Protein AF-A0A835WVR3-F1 (afdb_monomer_lite)

Radius of gyration: 12.42 Å; chains: 1; bounding box: 37×24×24 Å

Structure (mmCIF, N/CA/C/O backbone):
data_AF-A0A835WVR3-F1
#
_entry.id   AF-A0A835WVR3-F1
#
loop_
_atom_site.group_PDB
_atom_site.id
_atom_site.type_symbol
_atom_site.label_atom_id
_atom_site.label_alt_id
_atom_site.label_comp_id
_atom_site.label_asym_id
_atom_site.label_entity_id
_atom_site.label_seq_id
_atom_site.pdbx_PDB_ins_code
_atom_site.Cartn_x
_atom_site.Cartn_y
_atom_site.Cartn_z
_atom_site.occupancy
_atom_site.B_iso_or_equiv
_atom_site.auth_seq_id
_atom_site.auth_comp_id
_atom_site.auth_asym_id
_atom_site.auth_atom_id
_atom_site.pdbx_PDB_model_num
ATOM 1 N N . MET A 1 1 ? -12.322 8.823 -1.650 1.00 78.88 1 MET A N 1
ATOM 2 C CA . MET A 1 1 ? -11.662 7.537 -1.988 1.00 78.88 1 MET A CA 1
ATOM 3 C C . MET A 1 1 ? -10.154 7.758 -1.908 1.00 78.88 1 MET A C 1
ATOM 5 O O . MET A 1 1 ? -9.729 8.798 -2.380 1.00 78.88 1 MET A O 1
ATOM 9 N N . CYS A 1 2 ? -9.348 6.888 -1.288 1.00 89.50 2 CYS A N 1
ATOM 10 C CA . CYS A 1 2 ? -7.878 7.038 -1.292 1.00 89.50 2 CYS A CA 1
ATOM 11 C C . CYS A 1 2 ? -7.278 6.261 -2.470 1.00 89.50 2 CYS A C 1
ATOM 13 O O . CYS A 1 2 ? -7.771 5.178 -2.783 1.00 89.50 2 CYS A O 1
ATOM 15 N N . TYR A 1 3 ? -6.225 6.782 -3.098 1.00 92.81 3 TYR A N 1
ATOM 16 C CA . TYR A 1 3 ? -5.500 6.086 -4.161 1.00 92.81 3 TYR A CA 1
ATOM 17 C C . TYR A 1 3 ? -3.990 6.129 -3.940 1.00 92.81 3 TYR A C 1
ATOM 19 O O . TYR A 1 3 ? -3.454 7.006 -3.258 1.00 92.81 3 TYR A O 1
ATOM 27 N N . VAL A 1 4 ? -3.310 5.166 -4.556 1.00 94.75 4 VAL A N 1
ATOM 28 C CA . VAL A 1 4 ? -1.856 5.121 -4.669 1.00 94.75 4 VAL A CA 1
ATOM 29 C C . VAL A 1 4 ? -1.481 4.654 -6.070 1.00 94.75 4 VAL A C 1
ATOM 31 O O . VAL A 1 4 ? -2.121 3.757 -6.615 1.00 94.75 4 VAL A O 1
ATOM 34 N N . VAL A 1 5 ? -0.440 5.255 -6.638 1.00 95.25 5 VAL A N 1
ATOM 35 C CA . VAL A 1 5 ? 0.203 4.805 -7.873 1.00 95.25 5 VAL A CA 1
ATOM 36 C C . VAL A 1 5 ? 1.542 4.179 -7.503 1.00 95.25 5 VAL A C 1
ATOM 38 O O . VAL A 1 5 ? 2.325 4.746 -6.729 1.00 95.25 5 VAL A O 1
ATOM 41 N N . ILE A 1 6 ? 1.787 2.988 -8.039 1.00 96.44 6 ILE A N 1
ATOM 42 C CA . ILE A 1 6 ? 3.015 2.222 -7.841 1.00 96.44 6 ILE A CA 1
ATOM 43 C C . ILE A 1 6 ? 3.613 1.848 -9.190 1.00 96.44 6 ILE A C 1
ATOM 45 O O . ILE A 1 6 ? 2.887 1.646 -10.163 1.00 96.44 6 ILE A O 1
ATOM 49 N N . GLU A 1 7 ? 4.928 1.690 -9.217 1.00 96.50 7 GLU A N 1
ATOM 50 C CA . GLU A 1 7 ? 5.654 1.182 -10.377 1.00 96.50 7 GLU A CA 1
ATOM 51 C C . GLU A 1 7 ? 6.482 -0.054 -10.002 1.00 96.50 7 GLU A C 1
ATOM 53 O O . GLU A 1 7 ? 6.855 -0.206 -8.829 1.00 96.50 7 GLU A O 1
ATOM 58 N N . PRO A 1 8 ? 6.790 -0.938 -10.974 1.00 94.88 8 PRO A N 1
ATOM 59 C CA . PRO A 1 8 ? 7.700 -2.058 -10.763 1.00 94.88 8 PRO A CA 1
ATOM 60 C C . PRO A 1 8 ? 9.076 -1.600 -10.266 1.00 94.88 8 PRO A C 1
ATOM 62 O O . PRO A 1 8 ? 9.489 -0.469 -10.510 1.00 94.88 8 PRO A O 1
ATOM 65 N N . THR A 1 9 ? 9.829 -2.528 -9.664 1.00 93.44 9 THR A N 1
ATOM 66 C CA . THR A 1 9 ? 11.135 -2.315 -9.001 1.00 93.44 9 THR A CA 1
ATOM 67 C C . THR A 1 9 ? 11.034 -1.616 -7.642 1.00 93.44 9 THR A C 1
ATOM 69 O O . THR A 1 9 ? 10.004 -1.054 -7.297 1.00 93.44 9 THR A O 1
ATOM 72 N N . GLY A 1 10 ? 12.104 -1.667 -6.842 1.00 93.44 10 GLY A N 1
ATOM 73 C CA . GLY A 1 10 ? 12.151 -1.029 -5.524 1.00 93.44 10 GLY A CA 1
ATOM 74 C C . GLY A 1 10 ? 12.116 -2.029 -4.370 1.00 93.44 10 GLY A C 1
ATOM 75 O O . GLY A 1 10 ? 12.996 -2.886 -4.265 1.00 93.44 10 GLY A O 1
ATOM 76 N N . SER A 1 11 ? 11.131 -1.886 -3.487 1.00 95.44 11 SER A N 1
ATOM 77 C CA . SER A 1 11 ? 11.040 -2.595 -2.206 1.00 95.44 11 SER A CA 1
ATOM 78 C C . SER A 1 11 ? 10.127 -3.821 -2.273 1.00 95.44 11 SER A C 1
ATOM 80 O O . SER A 1 11 ? 9.311 -3.961 -3.184 1.00 95.44 11 SER A O 1
ATOM 82 N N . GLU A 1 12 ? 10.262 -4.710 -1.287 1.00 96.31 12 GLU A N 1
ATOM 83 C CA . GLU A 1 12 ? 9.385 -5.872 -1.121 1.00 96.31 12 GLU A CA 1
ATOM 84 C C . GLU A 1 12 ? 7.943 -5.449 -0.796 1.00 96.31 12 GLU A C 1
ATOM 86 O O . GLU A 1 12 ? 7.708 -4.410 -0.171 1.00 96.31 12 GLU A O 1
ATOM 91 N N . MET A 1 13 ? 6.968 -6.283 -1.175 1.00 95.12 13 MET A N 1
ATOM 92 C CA . MET A 1 13 ? 5.532 -5.978 -1.058 1.00 95.12 13 MET A CA 1
ATOM 93 C C . MET A 1 13 ? 5.116 -5.577 0.361 1.00 95.12 13 MET A C 1
ATOM 95 O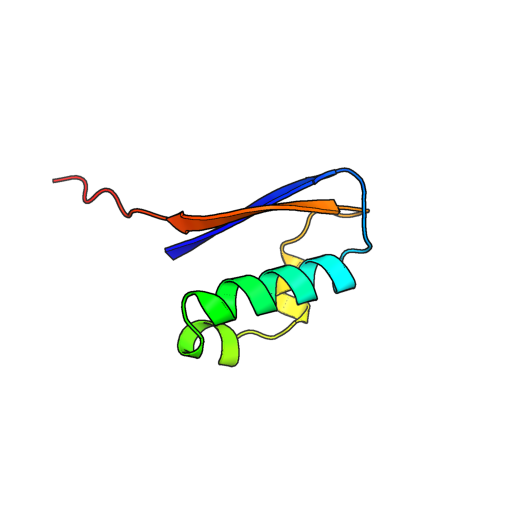 O . MET A 1 13 ? 4.348 -4.636 0.535 1.00 95.12 13 MET A O 1
ATOM 99 N N . THR A 1 14 ? 5.658 -6.238 1.386 1.00 95.50 14 THR A N 1
ATOM 100 C CA . THR A 1 14 ? 5.355 -5.927 2.791 1.00 95.50 14 THR A CA 1
ATOM 101 C C . THR A 1 14 ? 5.799 -4.518 3.184 1.00 95.50 14 THR A C 1
ATOM 103 O O . THR A 1 14 ? 5.105 -3.834 3.936 1.00 95.50 14 THR A O 1
ATOM 106 N N . ASP A 1 15 ? 6.937 -4.050 2.673 1.00 96.75 15 ASP A N 1
ATOM 107 C CA . ASP A 1 15 ? 7.446 -2.712 2.981 1.00 96.75 15 ASP A CA 1
ATOM 108 C C . ASP A 1 15 ? 6.676 -1.636 2.214 1.00 96.75 15 ASP A C 1
ATOM 110 O O . ASP A 1 15 ? 6.332 -0.590 2.771 1.00 96.75 15 ASP A O 1
ATOM 114 N N . VAL A 1 16 ? 6.319 -1.925 0.960 1.00 97.56 16 VAL A N 1
ATOM 115 C CA . VAL A 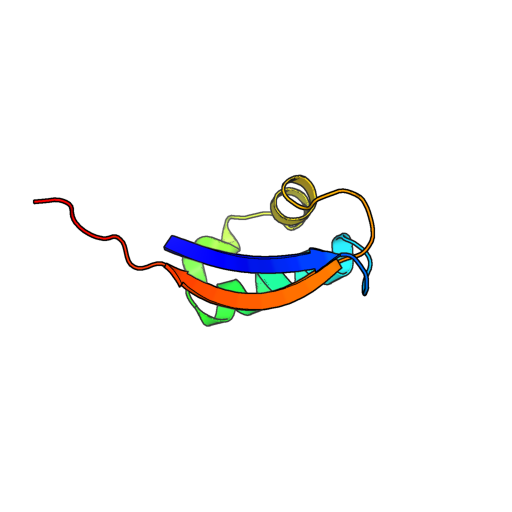1 16 ? 5.433 -1.070 0.160 1.00 97.56 16 VAL A CA 1
ATOM 116 C C . VAL A 1 16 ? 4.060 -0.956 0.820 1.00 97.56 16 VAL A C 1
ATOM 118 O O . VAL A 1 16 ? 3.561 0.154 0.989 1.00 97.56 16 VAL A O 1
ATOM 121 N N . ALA A 1 17 ? 3.482 -2.065 1.284 1.00 97.12 17 ALA A N 1
ATOM 122 C CA . ALA A 1 17 ? 2.206 -2.087 1.992 1.00 97.12 17 ALA A CA 1
ATOM 123 C C . ALA A 1 17 ? 2.237 -1.229 3.266 1.00 97.12 17 ALA A C 1
ATOM 125 O O . ALA A 1 17 ? 1.318 -0.445 3.503 1.00 97.12 17 ALA A O 1
ATOM 126 N N . LYS A 1 18 ? 3.318 -1.301 4.060 1.00 96.62 18 LYS A N 1
ATOM 127 C CA . LYS A 1 18 ? 3.487 -0.444 5.248 1.00 96.62 18 LYS A CA 1
ATOM 128 C C . LYS A 1 18 ? 3.528 1.032 4.858 1.00 96.62 18 LYS A C 1
ATOM 130 O O . LYS A 1 18 ? 2.862 1.846 5.490 1.00 96.62 18 LYS A O 1
ATOM 135 N N . LYS A 1 19 ? 4.261 1.371 3.791 1.00 96.56 19 LYS A N 1
ATOM 136 C CA . LYS A 1 19 ? 4.350 2.744 3.275 1.00 96.56 19 LYS A CA 1
ATOM 137 C C . LYS A 1 19 ? 2.992 3.267 2.796 1.00 96.56 19 LYS A C 1
ATOM 139 O O . LYS A 1 19 ? 2.655 4.411 3.088 1.00 96.56 19 LYS A O 1
ATOM 144 N N . ILE A 1 20 ? 2.209 2.441 2.098 1.00 95.75 20 ILE A N 1
ATOM 145 C CA . ILE A 1 20 ? 0.846 2.780 1.658 1.00 95.75 20 ILE A CA 1
ATOM 146 C C . ILE A 1 20 ? -0.054 3.021 2.867 1.00 95.75 20 ILE A C 1
ATOM 148 O O . ILE A 1 20 ? -0.722 4.050 2.929 1.00 95.75 20 ILE A O 1
ATOM 152 N N . LYS A 1 21 ? -0.022 2.116 3.852 1.00 95.44 21 LYS A N 1
ATOM 153 C CA . LYS A 1 21 ? -0.808 2.245 5.080 1.00 95.44 21 LYS A CA 1
ATOM 154 C C . LYS A 1 21 ? -0.507 3.561 5.803 1.00 95.44 21 LYS A C 1
ATOM 156 O O . LYS A 1 21 ? -1.441 4.271 6.162 1.00 95.44 21 LYS A O 1
ATOM 161 N N . SER A 1 22 ? 0.769 3.925 5.953 1.00 94.94 22 SER A N 1
ATOM 162 C CA . SER A 1 22 ? 1.162 5.208 6.553 1.00 94.94 22 SER A CA 1
ATOM 163 C C . SER A 1 22 ? 0.645 6.407 5.756 1.00 94.94 22 SER A C 1
ATOM 165 O O . SER A 1 22 ? 0.021 7.291 6.331 1.00 94.94 22 SER A O 1
ATOM 167 N N . LYS A 1 23 ? 0.818 6.408 4.428 1.00 94.06 23 LYS A N 1
ATOM 168 C CA . LYS A 1 23 ? 0.321 7.483 3.552 1.00 94.06 23 LYS A CA 1
ATOM 169 C C . LYS A 1 23 ? -1.195 7.639 3.609 1.00 94.06 23 LYS A C 1
ATOM 171 O O . LYS A 1 23 ? -1.708 8.749 3.577 1.00 94.06 23 LYS A O 1
ATOM 176 N N . PHE A 1 24 ? -1.935 6.538 3.688 1.00 93.94 24 PHE A N 1
ATOM 177 C CA . PHE A 1 24 ? -3.389 6.612 3.807 1.00 93.94 24 PHE A CA 1
ATOM 178 C C . PHE A 1 24 ? -3.812 7.090 5.195 1.00 93.94 24 PHE A C 1
ATOM 180 O O . PHE A 1 24 ? -4.816 7.787 5.297 1.00 93.94 24 PHE A O 1
ATOM 187 N N . ALA A 1 25 ? -3.055 6.764 6.247 1.00 93.12 25 ALA A N 1
ATOM 188 C CA . ALA A 1 25 ? -3.338 7.249 7.595 1.00 93.12 25 ALA A CA 1
ATOM 189 C C . ALA A 1 25 ? -3.152 8.772 7.709 1.00 93.12 25 ALA A C 1
ATOM 191 O O . ALA A 1 25 ? -3.906 9.412 8.436 1.00 93.12 25 ALA A O 1
ATOM 192 N N . GLU A 1 26 ? -2.216 9.355 6.949 1.00 91.75 26 GLU A N 1
ATOM 193 C CA . GLU A 1 26 ? -2.056 10.814 6.812 1.00 91.75 26 GLU A CA 1
ATOM 194 C C . GLU A 1 26 ? -3.281 11.484 6.161 1.00 91.75 26 GLU A C 1
ATOM 196 O O . GLU A 1 26 ? -3.557 12.651 6.427 1.00 91.75 26 GLU A O 1
ATOM 201 N N . ILE A 1 27 ? -4.025 10.753 5.321 1.00 89.19 27 ILE A N 1
ATOM 202 C CA . ILE A 1 27 ? -5.215 11.250 4.613 1.00 89.19 27 ILE A CA 1
ATOM 203 C C . ILE A 1 27 ? -6.485 11.044 5.449 1.00 89.19 27 ILE A C 1
ATOM 205 O O . ILE A 1 27 ? -7.284 11.964 5.612 1.00 89.19 27 ILE A O 1
ATOM 209 N N . ASN A 1 28 ? -6.707 9.821 5.939 1.00 87.69 28 ASN A N 1
ATOM 210 C CA . ASN A 1 28 ? -7.859 9.460 6.759 1.00 87.69 28 ASN A CA 1
ATOM 211 C C . ASN A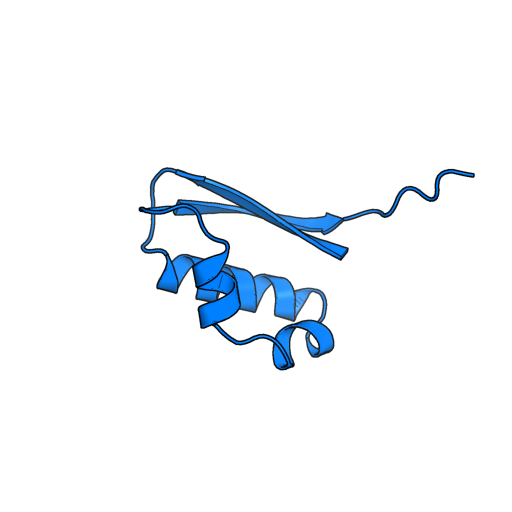 1 28 ? -7.521 8.271 7.670 1.00 87.69 28 ASN A C 1
ATOM 213 O O . ASN A 1 28 ? -7.582 7.105 7.274 1.00 87.69 28 ASN A O 1
ATOM 217 N N . GLU A 1 29 ? -7.189 8.583 8.918 1.00 88.31 29 GLU A N 1
ATOM 218 C CA . GLU A 1 29 ? -6.772 7.600 9.915 1.00 88.31 29 GLU A CA 1
ATOM 219 C C . GLU A 1 29 ? -7.879 6.585 10.267 1.00 88.31 29 GLU A C 1
ATOM 221 O O . GLU A 1 29 ? -7.592 5.404 10.476 1.00 88.31 29 GLU A O 1
ATOM 226 N N . GLU A 1 30 ? -9.145 7.014 10.312 1.00 87.06 30 GLU A N 1
ATOM 227 C CA . GLU A 1 30 ? -10.266 6.158 10.724 1.00 87.06 30 GLU A CA 1
ATOM 228 C C . GLU A 1 30 ? -10.522 5.023 9.731 1.00 87.06 30 GLU A C 1
ATOM 230 O O . GLU A 1 30 ? -10.751 3.882 10.136 1.00 87.06 30 GLU A O 1
ATOM 235 N N . ILE A 1 31 ? -10.402 5.309 8.431 1.00 81.50 31 ILE A N 1
ATOM 236 C CA . ILE A 1 31 ? -10.545 4.295 7.377 1.00 81.50 31 ILE A CA 1
ATOM 237 C C . ILE A 1 31 ? -9.413 3.265 7.463 1.00 81.50 31 ILE A C 1
ATOM 239 O O . ILE A 1 31 ? -9.635 2.077 7.259 1.00 81.50 31 ILE A O 1
ATOM 243 N N . VAL A 1 32 ? -8.193 3.695 7.780 1.00 89.12 32 VAL A N 1
ATOM 244 C CA . VAL A 1 32 ? -7.006 2.827 7.743 1.00 89.12 32 VAL A CA 1
ATOM 245 C C . VAL A 1 32 ? -6.881 1.931 8.972 1.00 89.12 32 VAL A C 1
ATOM 247 O O . VAL A 1 32 ? -6.317 0.836 8.884 1.00 89.12 32 VAL A O 1
ATOM 250 N N . LYS A 1 33 ? -7.413 2.361 10.121 1.00 89.38 33 LYS A N 1
ATOM 251 C CA . LYS A 1 33 ? -7.393 1.583 11.371 1.00 89.38 33 LYS A CA 1
ATOM 252 C C . LYS A 1 33 ? -8.116 0.242 11.252 1.00 89.38 33 LYS A C 1
ATOM 254 O O . LYS A 1 33 ? -7.704 -0.715 11.902 1.00 89.38 33 LYS A O 1
ATOM 259 N N . SER A 1 34 ? -9.151 0.161 10.419 1.00 91.62 34 SER A N 1
ATOM 260 C CA . SER A 1 34 ? -9.939 -1.060 10.219 1.00 91.62 34 SER A CA 1
ATOM 261 C C . SER A 1 34 ? -9.340 -2.032 9.193 1.00 91.62 34 SER A C 1
ATOM 263 O O . SER A 1 34 ? -9.819 -3.158 9.089 1.00 91.62 34 SER A O 1
ATOM 265 N N . ILE A 1 35 ? -8.283 -1.638 8.469 1.00 93.12 35 ILE A N 1
ATOM 266 C CA . ILE A 1 35 ? -7.681 -2.429 7.385 1.00 93.12 35 ILE A CA 1
ATOM 267 C C . ILE A 1 35 ? -6.382 -3.091 7.869 1.00 93.12 35 ILE A C 1
ATOM 269 O O . ILE A 1 35 ? -5.462 -2.433 8.385 1.00 93.12 35 ILE A O 1
ATOM 273 N N . SER A 1 36 ? -6.278 -4.411 7.692 1.00 96.06 36 SER A N 1
ATOM 274 C CA . SER A 1 36 ? -5.075 -5.163 8.060 1.00 96.06 36 SER A CA 1
ATOM 275 C C . SER A 1 36 ? -3.931 -4.879 7.084 1.00 96.06 36 SER A C 1
ATOM 277 O O . SER A 1 36 ? -4.152 -4.477 5.946 1.00 96.06 36 SER A O 1
ATOM 279 N N . ILE A 1 37 ? -2.678 -5.076 7.509 1.00 95.75 37 ILE A N 1
ATOM 280 C CA . ILE A 1 37 ? -1.542 -4.928 6.585 1.00 95.75 37 ILE A CA 1
ATOM 281 C C . ILE A 1 37 ? -1.590 -5.963 5.450 1.00 95.75 37 ILE A C 1
ATOM 283 O O . ILE A 1 37 ? -1.190 -5.658 4.328 1.00 95.75 37 ILE A O 1
ATOM 287 N N . ASP A 1 38 ? -2.132 -7.149 5.724 1.00 96.44 38 ASP A N 1
ATOM 288 C CA . ASP A 1 38 ? -2.250 -8.237 4.755 1.00 96.44 38 ASP A CA 1
ATOM 289 C C . ASP A 1 38 ? -3.226 -7.887 3.626 1.00 96.44 38 ASP A C 1
ATOM 291 O O . ASP A 1 38 ? -2.984 -8.256 2.477 1.00 96.44 38 ASP A O 1
ATOM 295 N N . ASP A 1 39 ? -4.273 -7.106 3.915 1.00 96.38 39 ASP A N 1
ATOM 296 C CA . ASP A 1 39 ? -5.191 -6.593 2.890 1.00 96.38 39 ASP A CA 1
ATOM 297 C C . ASP A 1 39 ? -4.465 -5.669 1.906 1.00 96.38 39 ASP A C 1
ATOM 299 O O . ASP A 1 39 ? -4.672 -5.770 0.696 1.00 96.38 39 ASP A O 1
ATOM 303 N N . PHE A 1 40 ? -3.554 -4.821 2.400 1.00 95.38 40 PHE A N 1
ATOM 304 C CA . PHE A 1 40 ? -2.709 -3.995 1.535 1.00 95.38 40 PHE A CA 1
ATOM 305 C C . PHE A 1 40 ? -1.752 -4.849 0.703 1.00 95.38 40 PHE A C 1
ATOM 307 O O . PHE A 1 40 ? -1.578 -4.573 -0.477 1.00 95.38 40 PHE A O 1
ATOM 314 N N . VAL A 1 41 ? -1.144 -5.892 1.276 1.00 96.19 41 VAL A N 1
ATOM 315 C CA . VAL A 1 41 ? -0.241 -6.786 0.530 1.00 96.19 41 VAL A CA 1
ATOM 316 C C . VAL A 1 41 ? -0.994 -7.546 -0.563 1.00 96.19 41 VAL A C 1
ATOM 318 O O . VAL A 1 41 ? -0.493 -7.672 -1.676 1.00 96.19 41 VAL A O 1
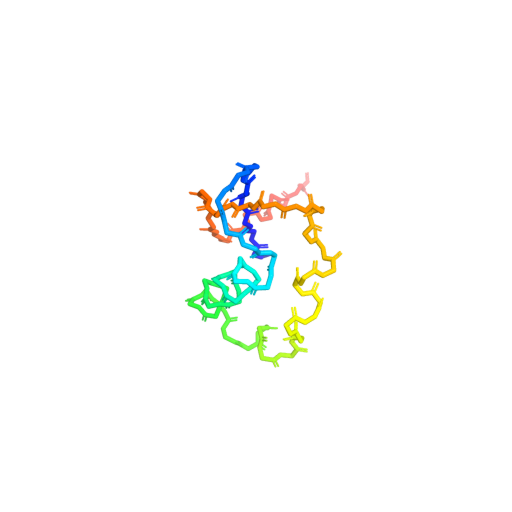ATOM 321 N N . ARG A 1 42 ? -2.209 -8.022 -0.274 1.00 95.38 42 ARG A N 1
ATOM 322 C CA . ARG A 1 42 ? -3.008 -8.854 -1.184 1.00 95.38 42 ARG A CA 1
ATOM 323 C C . ARG A 1 42 ? -3.411 -8.142 -2.476 1.00 95.38 42 ARG A C 1
ATOM 325 O O . ARG A 1 42 ? -3.660 -8.814 -3.474 1.00 95.38 42 ARG A O 1
ATOM 332 N N . VAL A 1 43 ? -3.495 -6.813 -2.456 1.00 94.31 43 VAL A N 1
ATOM 333 C CA . VAL A 1 43 ? -3.839 -6.007 -3.638 1.00 94.31 43 VAL A CA 1
ATOM 334 C C . VAL A 1 43 ? -2.617 -5.562 -4.444 1.00 94.31 43 VAL A C 1
ATOM 336 O O . VAL A 1 43 ? -2.781 -5.011 -5.531 1.00 94.31 43 VAL A O 1
ATOM 339 N N . LEU A 1 44 ? -1.397 -5.787 -3.940 1.00 95.38 44 LEU A N 1
ATOM 340 C CA . LEU A 1 44 ? -0.176 -5.442 -4.664 1.00 95.38 44 LEU A CA 1
ATOM 341 C C . LEU A 1 44 ? 0.135 -6.476 -5.756 1.00 95.38 44 LEU A C 1
ATOM 343 O O . LEU A 1 44 ? -0.080 -7.675 -5.559 1.00 95.38 44 LEU A O 1
ATOM 347 N N . PRO A 1 45 ? 0.683 -6.038 -6.905 1.00 93.50 45 PRO A N 1
ATOM 348 C CA . PRO A 1 45 ? 1.229 -6.953 -7.892 1.00 93.50 45 PRO A CA 1
ATOM 349 C C . PRO A 1 45 ? 2.413 -7.718 -7.293 1.00 93.50 45 PRO A C 1
ATOM 351 O O . PRO A 1 45 ? 3.170 -7.191 -6.476 1.00 93.50 45 PRO A O 1
ATOM 354 N N . ALA A 1 46 ? 2.592 -8.963 -7.733 1.00 92.75 46 ALA A N 1
ATOM 355 C CA . ALA A 1 46 ? 3.717 -9.775 -7.297 1.00 92.75 46 ALA A CA 1
ATOM 356 C C . ALA A 1 46 ? 5.057 -9.135 -7.698 1.00 92.75 46 ALA A C 1
ATOM 358 O O . ALA A 1 46 ? 5.231 -8.669 -8.825 1.00 92.75 46 ALA A O 1
ATOM 359 N N . GLY A 1 47 ? 6.026 -9.186 -6.785 1.00 94.00 47 GLY A N 1
ATOM 360 C CA . GLY A 1 47 ? 7.376 -8.674 -7.001 1.00 94.00 47 GLY A CA 1
ATOM 361 C C . GLY A 1 47 ? 7.625 -7.321 -6.338 1.00 94.00 47 GLY A C 1
ATOM 362 O O . GLY A 1 47 ? 6.870 -6.861 -5.483 1.00 94.00 47 GLY A O 1
ATOM 363 N N . LYS A 1 48 ? 8.750 -6.703 -6.701 1.00 95.88 48 LYS A N 1
ATOM 364 C CA . LYS A 1 48 ? 9.200 -5.446 -6.096 1.00 95.88 48 LYS A CA 1
ATOM 365 C C . LYS A 1 48 ? 8.467 -4.260 -6.698 1.00 95.88 48 LYS A C 1
ATOM 367 O O . LYS A 1 48 ? 8.318 -4.202 -7.918 1.00 95.88 48 LYS A O 1
ATOM 372 N N . SER A 1 49 ? 8.077 -3.318 -5.845 1.00 96.69 49 SER A N 1
ATOM 373 C CA . SER A 1 49 ? 7.391 -2.086 -6.242 1.00 96.69 49 SER A CA 1
ATOM 374 C C . SER A 1 49 ? 7.870 -0.883 -5.426 1.00 96.69 49 SER A C 1
ATOM 376 O O . SER A 1 49 ? 8.499 -1.022 -4.372 1.00 96.69 49 SER A O 1
ATOM 378 N N . HIS A 1 50 ? 7.546 0.320 -5.886 1.00 95.69 50 HIS A N 1
ATOM 379 C CA . HIS A 1 50 ? 7.692 1.539 -5.099 1.00 95.69 50 HIS A CA 1
ATOM 380 C C . HIS A 1 50 ? 6.531 2.501 -5.366 1.00 95.69 50 HIS A C 1
ATOM 382 O O . HIS A 1 50 ? 5.940 2.504 -6.440 1.00 95.69 50 HIS A O 1
ATOM 388 N N . VAL A 1 51 ? 6.180 3.296 -4.353 1.00 95.81 51 VAL A N 1
ATOM 389 C CA . VAL A 1 51 ? 5.113 4.306 -4.446 1.00 95.81 51 VAL A CA 1
ATOM 390 C C . VAL A 1 51 ? 5.644 5.549 -5.149 1.00 95.81 51 VAL A C 1
ATOM 392 O O . VAL A 1 51 ? 6.614 6.132 -4.653 1.00 95.81 51 VAL A O 1
ATOM 395 N N . VAL A 1 52 ? 4.965 5.973 -6.216 1.00 96.44 52 VAL A N 1
ATOM 396 C CA . VAL A 1 52 ? 5.269 7.205 -6.963 1.00 96.44 52 VAL A CA 1
ATOM 397 C C . VAL A 1 52 ? 4.277 8.330 -6.657 1.00 96.44 52 VAL A C 1
ATOM 399 O O . VAL A 1 52 ? 4.676 9.487 -6.582 1.00 96.44 52 VAL A O 1
ATOM 402 N N . GLU A 1 53 ? 3.014 8.003 -6.361 1.00 94.62 53 GLU A N 1
ATOM 403 C CA . GLU A 1 53 ? 1.966 8.989 -6.065 1.00 94.62 53 GLU A CA 1
ATOM 404 C C . GLU A 1 53 ? 0.951 8.438 -5.056 1.00 94.62 53 GLU A C 1
ATOM 406 O O . GLU A 1 53 ? 0.732 7.231 -4.981 1.00 94.62 53 GLU A O 1
ATOM 411 N N . SER A 1 54 ? 0.327 9.304 -4.259 1.00 93.12 54 SER A N 1
ATOM 412 C CA . SER A 1 54 ? -0.770 8.941 -3.353 1.00 93.12 54 SER A CA 1
ATOM 413 C C . SER A 1 54 ? -1.640 10.153 -3.044 1.00 93.12 54 SER A C 1
ATOM 415 O O . SER A 1 54 ? -1.081 11.219 -2.783 1.00 93.12 54 SER A O 1
ATOM 417 N N . GLY A 1 55 ? -2.960 9.985 -2.964 1.00 91.00 55 GLY A N 1
ATOM 418 C CA . GLY A 1 55 ? -3.866 11.096 -2.674 1.00 91.00 55 GLY A CA 1
ATOM 419 C C . GLY A 1 55 ? -5.318 10.688 -2.432 1.00 91.00 55 GLY A C 1
ATOM 420 O O . GLY A 1 55 ? -5.654 9.504 -2.330 1.00 91.00 55 GLY A O 1
ATOM 421 N N . MET A 1 56 ? -6.190 11.694 -2.334 1.00 89.62 56 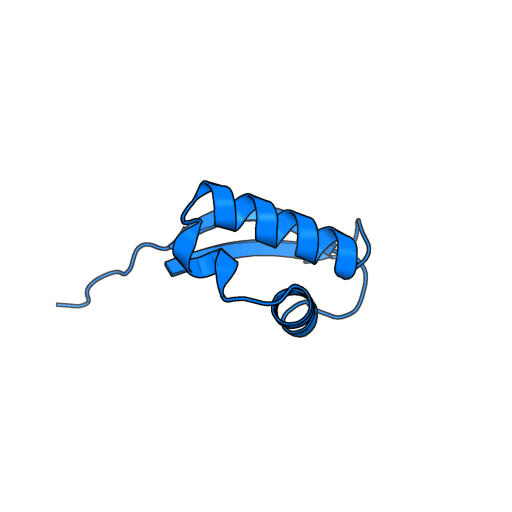MET A N 1
ATOM 422 C CA . MET A 1 56 ? -7.638 11.503 -2.393 1.00 89.62 56 MET A CA 1
ATOM 423 C C . MET A 1 56 ? -8.085 11.556 -3.850 1.00 89.62 56 MET A C 1
ATOM 425 O O . MET A 1 56 ? -7.823 12.531 -4.542 1.00 89.62 56 MET A O 1
ATOM 429 N N . GLY A 1 57 ? -8.756 10.505 -4.309 1.00 81.62 57 GLY A N 1
ATOM 430 C CA . GLY A 1 57 ? -9.413 10.491 -5.606 1.00 81.62 57 GLY A CA 1
ATOM 431 C C . GLY A 1 57 ? -10.668 11.349 -5.543 1.00 81.62 57 GLY A C 1
ATOM 432 O O . GLY A 1 57 ? -11.492 11.174 -4.635 1.00 81.62 57 GLY A O 1
ATOM 433 N N . GLU A 1 58 ? -10.805 12.257 -6.501 1.00 75.50 58 GLU A N 1
ATOM 434 C CA . GLU A 1 58 ? -12.024 13.027 -6.709 1.00 75.50 58 GLU A CA 1
ATOM 435 C C . GLU A 1 58 ? -13.103 12.087 -7.259 1.00 75.50 58 GLU A C 1
ATOM 437 O O . GLU A 1 58 ? -12.939 11.475 -8.314 1.00 75.50 58 GLU A O 1
ATOM 442 N N . GLN A 1 59 ? -14.210 11.935 -6.529 1.00 61.44 59 GLN A N 1
ATOM 443 C CA . GLN A 1 59 ? -15.421 11.377 -7.121 1.00 61.44 59 GLN A CA 1
ATOM 444 C C . GLN A 1 59 ? -16.013 12.463 -8.012 1.00 61.44 59 GLN A C 1
ATOM 446 O O . GLN A 1 59 ? -16.585 13.433 -7.518 1.00 61.44 59 GLN A O 1
ATOM 451 N N . SER A 1 60 ? -15.865 12.314 -9.324 1.00 56.06 60 SER A N 1
ATO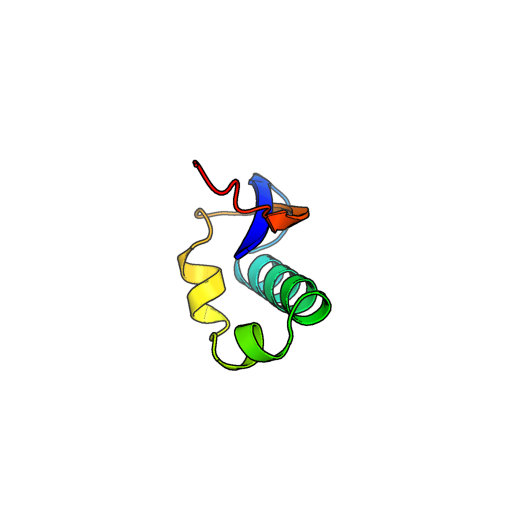M 452 C CA . SER A 1 60 ? -16.700 13.048 -10.265 1.00 56.06 60 SER A CA 1
ATOM 453 C C . SER A 1 60 ? -18.138 12.582 -10.037 1.00 56.06 60 SER A C 1
ATOM 455 O O . SER A 1 60 ? -18.474 11.440 -10.340 1.00 56.06 60 SER A O 1
ATOM 457 N N . SER A 1 61 ? -18.983 13.424 -9.445 1.00 54.94 61 SER A N 1
ATOM 458 C CA . SER A 1 61 ? -20.427 13.197 -9.472 1.00 54.94 61 SER A CA 1
ATOM 459 C C . SER A 1 61 ? -20.881 13.353 -10.923 1.00 54.94 61 SER A C 1
ATOM 461 O O . SER A 1 61 ? -20.996 14.476 -11.408 1.00 54.94 61 SER A O 1
ATOM 463 N N . GLU A 1 62 ? -21.075 12.248 -11.644 1.00 51.59 62 GLU A N 1
ATOM 464 C CA . GLU A 1 62 ? -21.822 12.275 -12.904 1.00 51.59 62 GLU A CA 1
ATOM 465 C C . GLU A 1 62 ? -23.264 12.692 -12.576 1.00 51.59 62 GLU A C 1
ATOM 467 O O . GLU A 1 62 ? -23.948 12.030 -11.794 1.00 51.59 62 GLU A O 1
ATOM 472 N N . ASN A 1 63 ? -23.666 13.851 -13.102 1.00 40.06 63 ASN A N 1
ATOM 473 C CA . ASN A 1 63 ? -24.969 14.483 -12.901 1.00 40.06 63 ASN A CA 1
ATOM 474 C C . ASN A 1 63 ? -25.881 14.246 -14.103 1.00 40.06 63 ASN A C 1
ATOM 476 O O . ASN A 1 63 ? -25.371 14.321 -15.242 1.00 40.06 63 ASN A O 1
#

Foldseek 3Di:
DKDWDKDADDAALLVQLVVLLVLVCVVPVVVSVVDDSVNSSVPDDPHHMHTDDIDDDDDPPPD

pLDDT: mean 89.85, std 11.89, range [40.06, 97.56]

Secondary structure (DSSP, 8-state):
-EEEEEEEEEE-HHHHHHHHHHHHHHH-HHHHHTS-HHHHHHTSPSS-EEEEEEEEPP-----

Sequence (63 aa):
MCYVVIEPTGSEMTDVAKKIKSKFAEINEEIVKSISIDDFVRVLPAGKSHVVESGMGEQSSEN